Protein AF-A0A848WRY7-F1 (afdb_monomer)

Sequence (80 aa):
MTIETQEPQDGRREAFGERLSETLRAGRTYTVRHASELGLFDDLSDSELREFARRHGLNVVRRMGGSQIDFTPWAKARVA

Solvent-accessible surface area (backbone atoms only — not comparable to full-atom values): 4734 Å² total; per-residue (Å²): 135,83,81,76,82,65,62,78,58,53,58,51,42,53,55,48,40,52,54,47,36,60,56,24,71,75,73,41,73,48,73,48,63,50,68,77,63,42,60,70,47,64,88,46,50,76,67,53,49,40,49,55,27,46,78,46,55,28,34,63,76,47,72,52,89,82,60,32,41,35,40,36,30,44,87,63,64,83,72,126

Mean predicted aligned error: 7.9 Å

pLDDT: mean 75.92, std 12.68, range [38.47, 88.12]

Structure (mmCIF, N/CA/C/O backbone):
data_AF-A0A848WRY7-F1
#
_entry.id   AF-A0A848WRY7-F1
#
loop_
_atom_site.group_PDB
_atom_site.id
_atom_site.type_symbol
_atom_site.label_atom_id
_atom_site.label_alt_id
_atom_site.label_comp_id
_atom_site.label_asym_id
_atom_site.label_entity_id
_atom_site.label_seq_id
_atom_site.pdbx_PDB_ins_code
_atom_site.Cartn_x
_atom_site.Cartn_y
_atom_site.Cartn_z
_atom_site.occupancy
_atom_site.B_iso_or_equiv
_atom_site.auth_seq_id
_atom_site.auth_comp_id
_atom_site.auth_asym_id
_atom_site.auth_atom_id
_atom_site.pdbx_PDB_model_num
ATOM 1 N N . MET A 1 1 ? 27.447 -18.328 -8.133 1.00 38.47 1 MET A N 1
ATOM 2 C CA . MET A 1 1 ? 26.186 -17.977 -7.452 1.00 38.47 1 MET A CA 1
ATOM 3 C C . MET A 1 1 ? 26.163 -16.463 -7.364 1.00 38.47 1 MET A C 1
ATOM 5 O O . MET A 1 1 ? 26.805 -15.902 -6.489 1.00 38.47 1 MET A O 1
ATOM 9 N N . THR A 1 2 ? 25.591 -15.812 -8.374 1.00 40.59 2 THR A N 1
ATOM 10 C CA . THR A 1 2 ? 25.537 -14.349 -8.455 1.00 40.59 2 THR A CA 1
ATOM 11 C C . THR A 1 2 ? 24.400 -13.900 -7.554 1.00 40.59 2 THR A C 1
ATOM 13 O O . THR A 1 2 ? 23.241 -14.153 -7.860 1.00 40.59 2 THR A O 1
ATOM 16 N N . ILE A 1 3 ? 24.735 -13.318 -6.407 1.00 54.16 3 ILE A N 1
ATOM 17 C CA . ILE A 1 3 ? 23.779 -12.548 -5.616 1.00 54.16 3 ILE A CA 1
ATOM 18 C C . ILE A 1 3 ? 23.552 -11.246 -6.380 1.00 54.16 3 ILE A C 1
ATOM 20 O O . ILE A 1 3 ? 24.353 -10.320 -6.307 1.00 54.16 3 ILE A O 1
ATOM 24 N N . GLU A 1 4 ? 22.515 -11.228 -7.213 1.00 44.97 4 GLU A N 1
ATOM 25 C CA . GLU A 1 4 ? 22.016 -9.995 -7.805 1.00 44.97 4 GLU A CA 1
ATOM 26 C C . GLU A 1 4 ? 21.460 -9.151 -6.664 1.00 44.97 4 GLU A C 1
ATOM 28 O O . GLU A 1 4 ? 20.404 -9.426 -6.102 1.00 44.97 4 GLU A O 1
ATOM 33 N N . THR A 1 5 ? 22.241 -8.160 -6.264 1.00 51.97 5 THR A N 1
ATOM 34 C CA . THR A 1 5 ? 21.872 -7.145 -5.292 1.00 51.97 5 THR A CA 1
ATOM 35 C C . THR A 1 5 ? 20.647 -6.373 -5.802 1.00 51.97 5 THR A C 1
ATOM 37 O O . THR A 1 5 ? 20.776 -5.357 -6.483 1.00 51.97 5 THR A O 1
ATOM 40 N N . GLN A 1 6 ? 19.441 -6.849 -5.481 1.00 51.97 6 GLN A N 1
ATOM 41 C CA . GLN A 1 6 ? 18.167 -6.170 -5.749 1.00 51.97 6 GLN A CA 1
ATOM 42 C C . GLN A 1 6 ? 17.902 -5.017 -4.751 1.00 51.97 6 GLN A C 1
ATOM 44 O O . GLN A 1 6 ? 16.779 -4.755 -4.347 1.00 51.97 6 GLN A O 1
ATOM 49 N N . GLU A 1 7 ? 18.929 -4.264 -4.350 1.00 53.56 7 GLU A N 1
ATOM 50 C CA . GLU A 1 7 ? 18.817 -3.234 -3.302 1.00 53.56 7 GLU A CA 1
ATOM 51 C C . GLU A 1 7 ? 18.122 -1.901 -3.691 1.00 53.56 7 GLU A C 1
ATOM 53 O O . GLU A 1 7 ? 17.638 -1.220 -2.784 1.00 53.56 7 GLU A O 1
ATOM 58 N N . PRO A 1 8 ? 17.969 -1.475 -4.968 1.00 62.00 8 PRO A N 1
ATOM 59 C CA . PRO A 1 8 ? 17.298 -0.201 -5.253 1.00 62.00 8 PRO A CA 1
ATOM 60 C C . PRO A 1 8 ? 15.763 -0.289 -5.324 1.00 62.00 8 PRO A C 1
ATOM 62 O O . PRO A 1 8 ? 15.095 0.734 -5.155 1.00 62.00 8 PRO A O 1
ATOM 65 N N . GLN A 1 9 ? 15.187 -1.466 -5.597 1.00 66.06 9 GLN A N 1
ATOM 66 C CA . GLN A 1 9 ? 13.729 -1.644 -5.686 1.00 66.06 9 GLN A CA 1
ATOM 67 C C . GLN A 1 9 ? 13.109 -1.996 -4.332 1.00 66.06 9 GLN A C 1
ATOM 69 O O . GLN A 1 9 ? 12.090 -1.402 -3.976 1.00 66.06 9 GLN A O 1
ATOM 74 N N . ASP A 1 10 ? 13.758 -2.851 -3.540 1.00 75.81 10 ASP A N 1
ATOM 75 C CA . ASP A 1 10 ? 13.264 -3.241 -2.215 1.00 75.81 10 ASP A CA 1
ATOM 76 C C . ASP A 1 10 ? 13.179 -2.054 -1.254 1.00 75.81 10 ASP A C 1
ATOM 78 O O . ASP A 1 10 ? 12.139 -1.836 -0.635 1.00 75.81 10 ASP A O 1
ATOM 82 N N . GLY A 1 11 ? 14.197 -1.188 -1.219 1.00 82.50 11 GLY A N 1
ATOM 83 C CA . GLY A 1 11 ? 14.152 0.020 -0.388 1.00 82.50 11 GLY A CA 1
ATOM 84 C C . GLY A 1 11 ? 13.005 0.973 -0.754 1.00 82.50 11 GLY A C 1
ATOM 85 O O . GLY A 1 11 ? 12.398 1.591 0.120 1.00 82.50 11 GLY A O 1
ATOM 86 N N . ARG A 1 12 ? 12.651 1.069 -2.045 1.00 83.31 12 ARG A N 1
ATOM 87 C CA . ARG A 1 12 ? 11.514 1.887 -2.504 1.00 83.31 12 ARG A CA 1
ATOM 88 C C . ARG A 1 12 ? 10.175 1.262 -2.131 1.00 83.31 12 ARG A C 1
ATOM 90 O O . ARG A 1 12 ? 9.257 2.000 -1.778 1.00 83.31 12 ARG A O 1
ATOM 97 N N . ARG A 1 13 ? 10.064 -0.069 -2.195 1.00 87.00 13 ARG A N 1
ATOM 98 C CA . ARG A 1 13 ? 8.868 -0.809 -1.764 1.00 87.00 13 ARG A CA 1
ATOM 99 C C . ARG A 1 13 ? 8.628 -0.627 -0.273 1.00 87.00 13 ARG A C 1
ATOM 101 O O . ARG A 1 13 ? 7.521 -0.262 0.102 1.00 87.00 13 ARG A O 1
ATOM 108 N N . GLU A 1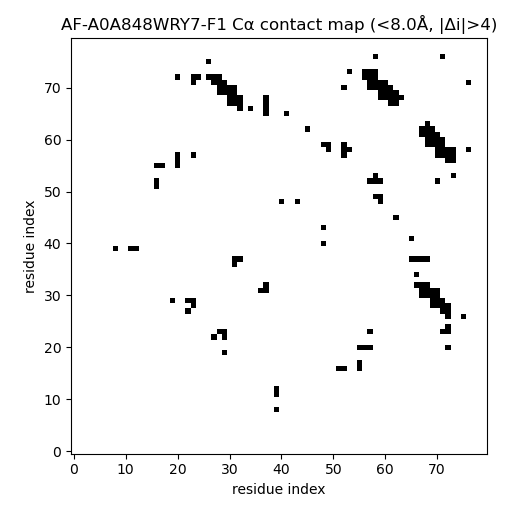 14 ? 9.651 -0.795 0.559 1.00 87.75 14 GLU A N 1
ATOM 109 C CA . GLU A 1 14 ? 9.518 -0.639 2.013 1.00 87.75 14 GLU A CA 1
ATOM 110 C C . GLU A 1 14 ? 9.124 0.800 2.385 1.00 87.75 14 GLU A C 1
ATOM 112 O O . GLU A 1 14 ? 8.138 1.001 3.095 1.00 87.75 14 GLU A O 1
ATOM 117 N N . ALA A 1 15 ? 9.785 1.813 1.808 1.00 87.38 15 ALA A N 1
ATOM 118 C CA . ALA A 1 15 ? 9.418 3.217 2.025 1.00 87.38 15 ALA A CA 1
ATOM 119 C C . ALA A 1 15 ? 7.974 3.525 1.580 1.00 87.38 15 ALA A C 1
ATOM 121 O O . ALA A 1 15 ? 7.251 4.297 2.217 1.00 87.38 15 ALA A O 1
ATOM 122 N N . PHE A 1 16 ? 7.526 2.908 0.484 1.00 87.06 16 PHE A N 1
ATOM 123 C CA . PHE A 1 16 ? 6.152 3.034 0.015 1.00 87.06 16 PHE A CA 1
ATOM 124 C C . PHE A 1 16 ? 5.159 2.347 0.963 1.00 87.06 16 PHE A C 1
ATOM 126 O O . PHE A 1 16 ? 4.120 2.928 1.281 1.00 87.06 16 PHE A O 1
ATOM 133 N N . GLY A 1 17 ? 5.493 1.154 1.459 1.00 86.44 17 GLY A N 1
ATOM 134 C CA . GLY A 1 17 ? 4.711 0.403 2.439 1.00 86.44 17 GLY A CA 1
ATOM 135 C C . GLY A 1 17 ? 4.534 1.156 3.757 1.00 86.44 17 GLY A C 1
ATOM 136 O O . GLY A 1 17 ? 3.419 1.224 4.280 1.00 86.44 17 GLY A O 1
ATOM 137 N N . GLU A 1 18 ? 5.585 1.802 4.263 1.00 88.12 18 GLU A N 1
ATOM 138 C CA . GLU A 1 18 ? 5.513 2.662 5.452 1.00 88.12 18 GLU A CA 1
ATOM 139 C C . GLU A 1 18 ? 4.593 3.868 5.234 1.00 88.12 18 GLU A C 1
ATOM 141 O O . GLU A 1 18 ? 3.674 4.106 6.025 1.00 88.12 18 GLU A O 1
ATOM 146 N N . ARG A 1 19 ? 4.757 4.581 4.111 1.00 86.25 19 ARG A N 1
ATOM 147 C CA . ARG A 1 19 ? 3.898 5.721 3.753 1.00 86.25 19 ARG A CA 1
ATOM 148 C C . ARG A 1 19 ? 2.427 5.315 3.627 1.00 86.25 19 ARG A C 1
ATOM 150 O O . ARG A 1 19 ? 1.531 6.035 4.080 1.00 86.25 19 ARG A O 1
ATOM 157 N N . LEU A 1 20 ? 2.169 4.164 3.009 1.00 83.31 20 LEU A N 1
ATOM 158 C CA . LEU A 1 20 ? 0.837 3.572 2.909 1.00 83.31 20 LEU A CA 1
ATOM 159 C C . LEU A 1 20 ? 0.266 3.259 4.290 1.00 83.31 20 LEU A C 1
ATOM 161 O O . LEU A 1 20 ? -0.878 3.608 4.567 1.00 83.31 20 LEU A O 1
ATOM 165 N N . SER A 1 21 ? 1.063 2.643 5.161 1.00 82.06 21 SER A N 1
ATOM 166 C CA . SER A 1 21 ? 0.668 2.289 6.529 1.00 82.06 21 SER A CA 1
ATOM 167 C C . SER A 1 21 ? 0.235 3.512 7.325 1.00 82.06 21 SER A C 1
ATOM 169 O O . SER A 1 21 ? -0.815 3.495 7.969 1.00 82.06 21 SER A O 1
ATOM 171 N N . GLU A 1 22 ? 1.000 4.599 7.243 1.00 83.75 22 GLU A N 1
ATOM 172 C CA . GLU A 1 22 ? 0.665 5.865 7.893 1.00 83.75 22 GLU A CA 1
ATOM 173 C C . GLU A 1 22 ? -0.625 6.471 7.321 1.00 83.75 22 GLU A C 1
ATOM 175 O O . GLU A 1 22 ? -1.541 6.832 8.064 1.00 83.75 22 GLU A O 1
ATOM 180 N N . THR A 1 23 ? -0.752 6.487 5.991 1.00 81.31 23 THR A N 1
ATOM 181 C CA . THR A 1 23 ? -1.935 7.018 5.296 1.00 81.31 23 THR A CA 1
ATOM 182 C C . THR A 1 23 ? -3.205 6.227 5.636 1.00 81.31 23 THR A C 1
ATOM 184 O O . THR A 1 23 ? -4.285 6.797 5.822 1.00 81.31 23 THR A O 1
ATOM 187 N N . LEU A 1 24 ? -3.092 4.900 5.728 1.00 77.06 24 LEU A N 1
ATOM 188 C CA . LEU A 1 24 ? -4.203 3.976 5.956 1.00 77.06 24 LEU A CA 1
ATOM 189 C C . LEU A 1 24 ? -4.566 3.838 7.441 1.00 77.06 24 LEU A C 1
ATOM 191 O O . LEU A 1 24 ? -5.729 3.572 7.753 1.00 77.06 24 LEU A O 1
ATOM 195 N N . ARG A 1 25 ? -3.644 4.120 8.374 1.00 72.06 25 ARG A N 1
ATOM 196 C CA . ARG A 1 25 ? -3.947 4.250 9.814 1.00 72.06 25 ARG A CA 1
ATOM 197 C C . ARG A 1 25 ? -5.022 5.299 10.105 1.00 72.06 25 ARG A C 1
ATOM 199 O O . ARG A 1 25 ? -5.793 5.123 11.043 1.00 72.06 25 ARG A O 1
ATOM 206 N N . ALA A 1 26 ? -5.156 6.322 9.260 1.00 71.69 26 ALA A N 1
ATOM 207 C CA . ALA A 1 26 ? -6.247 7.298 9.326 1.00 71.69 26 ALA A CA 1
ATOM 208 C C . ALA A 1 26 ? -7.620 6.737 8.876 1.00 71.69 26 ALA A C 1
ATOM 210 O O . ALA A 1 26 ? -8.585 7.488 8.724 1.00 71.69 26 ALA A O 1
ATOM 211 N N . GLY A 1 27 ? -7.727 5.427 8.620 1.00 66.56 27 GLY A N 1
ATOM 212 C CA . GLY A 1 27 ? -8.961 4.743 8.231 1.00 66.56 27 GLY A CA 1
ATOM 213 C C . GLY A 1 27 ? -9.359 4.946 6.768 1.00 66.56 27 GLY A C 1
ATOM 214 O O . GLY A 1 27 ? -10.497 4.641 6.397 1.00 66.56 27 GLY A O 1
ATOM 215 N N . ARG A 1 28 ? -8.459 5.468 5.933 1.00 71.31 28 ARG A N 1
ATOM 216 C CA . ARG A 1 28 ? -8.699 5.684 4.501 1.00 71.31 28 ARG A CA 1
ATOM 217 C C . ARG A 1 28 ? -8.425 4.405 3.704 1.00 71.31 28 ARG A C 1
ATOM 219 O O . ARG A 1 28 ? -7.918 3.436 4.250 1.00 71.31 28 ARG A O 1
ATOM 226 N N . THR A 1 29 ? -8.826 4.394 2.438 1.00 76.19 29 THR A N 1
ATOM 227 C CA . T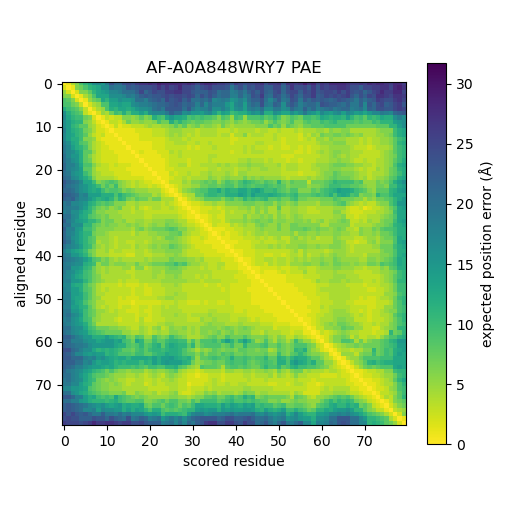HR A 1 29 ? -8.426 3.389 1.436 1.00 76.19 29 THR A CA 1
ATOM 228 C C . THR A 1 29 ? -7.454 4.069 0.481 1.00 76.19 29 THR A C 1
ATOM 230 O O . THR A 1 29 ? -7.599 5.271 0.242 1.00 76.19 29 THR A O 1
ATOM 233 N N . TYR A 1 30 ? -6.472 3.337 -0.038 1.00 81.88 30 TYR A N 1
ATOM 234 C CA . TYR A 1 30 ? -5.479 3.883 -0.956 1.00 81.88 30 TYR A CA 1
ATOM 235 C C . TYR A 1 30 ? -5.454 3.061 -2.237 1.00 81.88 30 TYR A C 1
ATOM 237 O O . TYR A 1 30 ? -5.230 1.852 -2.204 1.00 81.88 30 TYR A O 1
ATOM 245 N N . THR A 1 31 ? -5.675 3.736 -3.360 1.00 82.88 31 THR A N 1
ATOM 246 C CA . THR A 1 31 ? -5.652 3.122 -4.684 1.00 82.88 31 THR A CA 1
ATOM 247 C C . THR A 1 31 ? -4.385 3.548 -5.407 1.00 82.88 31 THR A C 1
ATOM 249 O O . THR A 1 31 ? -4.224 4.722 -5.737 1.00 82.88 31 THR A O 1
ATOM 252 N N . VAL A 1 32 ? -3.513 2.587 -5.694 1.00 83.38 32 VAL A N 1
ATOM 253 C CA . VAL A 1 32 ? -2.343 2.780 -6.550 1.00 83.38 32 VAL A CA 1
ATOM 254 C C . VAL A 1 32 ? -2.798 2.798 -8.003 1.00 83.38 32 VAL A C 1
ATOM 256 O O . VAL A 1 32 ? -3.400 1.830 -8.470 1.00 83.38 32 VAL A O 1
ATOM 259 N N . ARG A 1 33 ? -2.518 3.895 -8.715 1.00 82.31 33 ARG A N 1
ATOM 260 C CA . ARG A 1 33 ? -2.832 4.058 -10.152 1.00 82.31 33 ARG A CA 1
ATOM 261 C C . ARG A 1 33 ? -1.664 4.592 -10.975 1.00 82.31 33 ARG A C 1
ATOM 263 O O . ARG A 1 33 ? -1.716 4.535 -12.200 1.00 82.31 33 ARG A O 1
ATOM 270 N N . HIS A 1 34 ? -0.632 5.149 -10.341 1.00 81.62 34 HIS A N 1
ATOM 271 C CA . HIS A 1 34 ? 0.492 5.715 -11.075 1.00 81.62 34 HIS A CA 1
ATOM 272 C C . HIS A 1 34 ? 1.434 4.608 -11.546 1.00 81.62 34 HIS A C 1
ATOM 274 O O . HIS A 1 34 ? 1.833 3.754 -10.759 1.00 81.62 34 HIS A O 1
ATOM 280 N N . ALA A 1 35 ? 1.843 4.660 -12.816 1.00 77.88 35 ALA A N 1
ATOM 281 C CA . ALA A 1 35 ? 2.731 3.664 -13.423 1.00 77.88 35 ALA A CA 1
ATOM 282 C C . ALA A 1 35 ? 4.034 3.455 -12.630 1.00 77.88 35 ALA A C 1
ATOM 284 O O . ALA A 1 35 ? 4.506 2.333 -12.505 1.00 77.88 35 ALA A O 1
ATOM 285 N N . SER A 1 36 ? 4.586 4.518 -12.038 1.00 79.31 36 SER A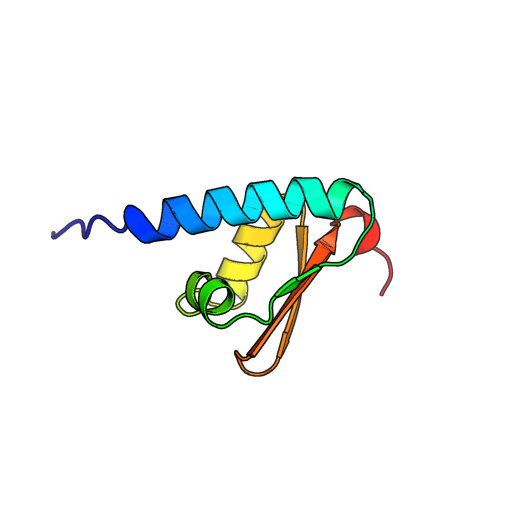 N 1
ATOM 286 C CA . SER A 1 36 ? 5.791 4.444 -11.203 1.00 79.31 36 SER A CA 1
ATOM 287 C C . SER A 1 36 ? 5.585 3.651 -9.910 1.00 79.31 36 SER A C 1
ATOM 289 O O . SER A 1 36 ? 6.515 3.006 -9.444 1.00 79.31 36 SER A O 1
ATOM 291 N N . GLU A 1 37 ? 4.383 3.698 -9.335 1.00 81.62 37 GLU A N 1
ATOM 292 C CA . GLU A 1 37 ? 4.025 2.967 -8.115 1.00 81.62 37 GLU A CA 1
ATOM 293 C C . GLU A 1 37 ? 3.613 1.531 -8.448 1.00 81.62 37 GLU A C 1
ATOM 295 O O . GLU A 1 37 ? 4.014 0.602 -7.760 1.00 81.62 37 GLU A O 1
ATOM 300 N N . LEU A 1 38 ? 2.872 1.333 -9.543 1.00 83.06 38 LEU A N 1
ATOM 301 C CA . LEU A 1 38 ? 2.554 0.003 -10.069 1.00 83.06 38 LEU A CA 1
ATOM 302 C C . LEU A 1 38 ? 3.827 -0.768 -10.433 1.00 83.06 38 LEU A C 1
ATOM 304 O O . LEU A 1 38 ? 3.924 -1.952 -10.135 1.00 83.06 38 LEU A O 1
ATOM 308 N N . GLY A 1 39 ? 4.827 -0.076 -10.985 1.00 81.75 39 GLY A N 1
ATOM 309 C CA . GLY A 1 39 ? 6.140 -0.636 -11.297 1.00 81.75 39 GLY A CA 1
ATOM 310 C C . GLY A 1 39 ? 6.928 -1.124 -10.078 1.00 81.75 39 GLY A C 1
ATOM 311 O O . GLY A 1 39 ? 7.857 -1.906 -10.245 1.00 81.75 39 GLY A O 1
ATOM 312 N N . LEU A 1 40 ? 6.565 -0.714 -8.854 1.00 83.00 40 LEU A N 1
ATOM 313 C CA . LEU A 1 40 ? 7.146 -1.280 -7.628 1.00 83.00 40 LEU A CA 1
ATOM 314 C C . LEU A 1 40 ? 6.619 -2.689 -7.332 1.00 83.00 40 LEU A C 1
ATOM 316 O O . LEU A 1 40 ? 7.232 -3.405 -6.546 1.00 83.00 40 LEU A O 1
ATOM 320 N N . PHE A 1 41 ? 5.492 -3.068 -7.933 1.00 84.00 41 PHE A N 1
ATOM 321 C CA . PHE A 1 41 ? 4.780 -4.320 -7.683 1.00 84.00 41 PHE A CA 1
ATOM 322 C C . PHE A 1 41 ? 4.649 -5.189 -8.937 1.00 84.00 41 PHE A C 1
ATOM 324 O O . PHE A 1 41 ? 3.936 -6.192 -8.909 1.00 84.00 41 PHE A O 1
ATOM 331 N N . ASP A 1 42 ? 5.262 -4.782 -10.051 1.00 81.69 42 ASP A N 1
ATOM 332 C CA . ASP A 1 42 ? 5.081 -5.449 -11.339 1.00 81.69 42 ASP A CA 1
ATOM 333 C C . ASP A 1 42 ? 5.661 -6.867 -11.331 1.00 81.69 42 ASP A C 1
ATOM 335 O O . ASP A 1 42 ? 5.003 -7.796 -11.796 1.00 81.69 42 ASP A O 1
ATOM 339 N N . ASP A 1 43 ? 6.822 -7.035 -10.694 1.00 83.00 43 ASP A N 1
ATOM 340 C CA . ASP A 1 43 ? 7.509 -8.313 -10.494 1.00 83.00 43 ASP A CA 1
ATOM 341 C C . ASP A 1 43 ? 6.912 -9.166 -9.367 1.00 83.00 43 ASP A C 1
ATOM 343 O O . ASP A 1 43 ? 7.187 -10.360 -9.305 1.00 83.00 43 ASP A O 1
ATOM 347 N N . LEU A 1 44 ? 6.090 -8.579 -8.489 1.00 84.12 44 LEU A N 1
ATOM 348 C CA . LEU A 1 44 ? 5.463 -9.320 -7.401 1.00 84.12 44 LEU A CA 1
ATOM 349 C C . LEU A 1 44 ? 4.258 -10.106 -7.912 1.00 84.12 44 LEU A C 1
ATOM 351 O O . LEU A 1 44 ? 3.311 -9.557 -8.491 1.00 84.12 44 LEU A O 1
ATOM 355 N N . SER A 1 45 ? 4.239 -11.395 -7.596 1.00 84.12 45 SER A N 1
ATOM 356 C CA . SER A 1 45 ? 3.052 -12.233 -7.725 1.00 84.12 45 SER A CA 1
ATOM 357 C C . SER A 1 45 ? 1.950 -11.757 -6.772 1.00 84.12 45 SER A C 1
ATOM 359 O O . SER A 1 45 ? 2.207 -11.106 -5.759 1.00 84.12 45 SER A O 1
ATOM 361 N N . ASP A 1 46 ? 0.699 -12.147 -7.026 1.00 81.44 46 ASP A N 1
ATOM 362 C CA . ASP A 1 46 ? -0.433 -11.814 -6.145 1.00 81.44 46 ASP A CA 1
ATOM 363 C C . ASP A 1 46 ? -0.196 -12.247 -4.682 1.00 81.44 46 ASP A C 1
ATOM 365 O O . ASP A 1 46 ? -0.549 -11.530 -3.744 1.00 81.44 46 ASP A O 1
ATOM 369 N N . SER A 1 47 ? 0.444 -13.402 -4.478 1.00 84.25 47 SER A N 1
ATOM 370 C CA . SER A 1 47 ? 0.817 -13.921 -3.155 1.00 84.25 47 SER A CA 1
ATOM 371 C C . SER A 1 47 ? 1.877 -13.060 -2.461 1.00 84.25 47 SER A C 1
ATOM 373 O O . SER A 1 47 ? 1.737 -12.756 -1.278 1.00 84.25 47 SER A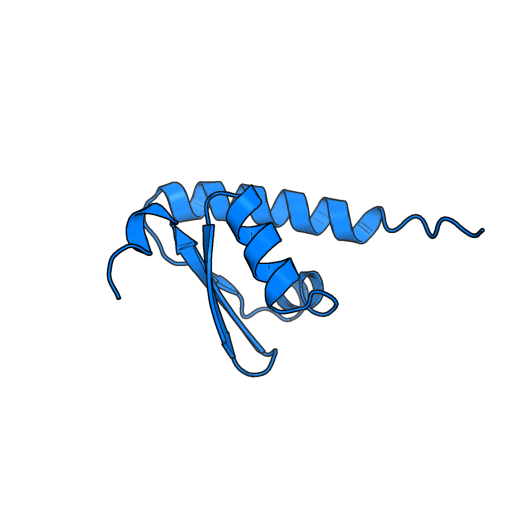 O 1
ATOM 375 N N . GLU A 1 48 ? 2.900 -12.626 -3.198 1.00 86.31 48 GLU A N 1
ATOM 376 C CA . GLU A 1 48 ? 3.999 -11.794 -2.688 1.00 86.31 48 GLU A CA 1
ATOM 377 C C . GLU A 1 48 ? 3.508 -10.383 -2.359 1.00 86.31 48 GLU A C 1
ATOM 379 O O . GLU A 1 48 ? 3.841 -9.824 -1.317 1.00 86.31 48 GLU A O 1
ATOM 384 N N . LEU A 1 49 ? 2.616 -9.838 -3.190 1.00 85.00 49 LEU A N 1
ATOM 385 C CA . LEU A 1 49 ? 1.951 -8.562 -2.947 1.00 85.00 49 LEU A CA 1
ATOM 386 C C . LEU A 1 49 ? 1.079 -8.602 -1.680 1.00 85.00 49 LEU A C 1
ATOM 388 O O . LEU A 1 49 ? 1.067 -7.650 -0.895 1.00 85.00 49 LEU A O 1
ATOM 392 N N . ARG A 1 50 ? 0.362 -9.711 -1.444 1.00 84.88 50 ARG A N 1
ATOM 393 C CA . ARG A 1 50 ? -0.410 -9.926 -0.206 1.00 84.88 50 ARG A CA 1
ATOM 394 C C . ARG A 1 50 ? 0.491 -10.047 1.013 1.00 84.88 50 ARG A C 1
ATOM 396 O O . ARG A 1 50 ? 0.158 -9.504 2.065 1.00 84.88 50 ARG A O 1
ATOM 403 N N . GLU A 1 51 ? 1.616 -10.742 0.890 1.00 87.19 51 GLU A N 1
ATOM 404 C CA . GLU A 1 51 ? 2.589 -10.852 1.972 1.00 87.19 51 GLU A CA 1
ATOM 405 C C . GLU A 1 51 ?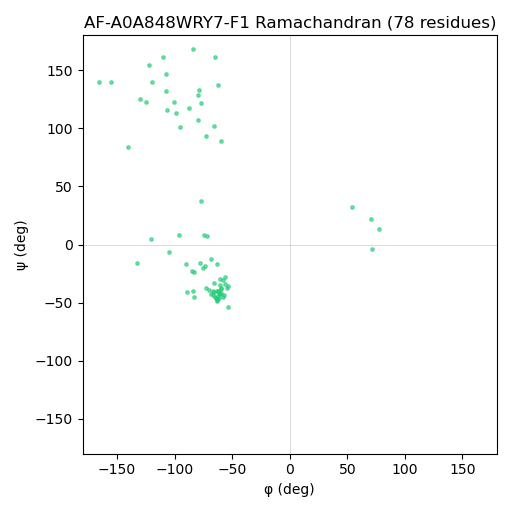 3.223 -9.499 2.303 1.00 87.19 51 GLU A C 1
ATOM 407 O O . GLU A 1 51 ? 3.266 -9.129 3.477 1.00 87.19 51 GLU A O 1
ATOM 412 N N . PHE A 1 52 ? 3.623 -8.731 1.288 1.00 86.94 52 PHE A N 1
ATOM 413 C CA . PHE A 1 52 ? 4.081 -7.353 1.438 1.00 86.94 52 PHE A CA 1
ATOM 414 C C . PHE A 1 52 ? 3.049 -6.509 2.194 1.00 86.94 52 PHE A C 1
ATOM 416 O O . PHE A 1 52 ? 3.356 -5.941 3.241 1.00 86.94 52 PHE A O 1
ATOM 423 N N . ALA A 1 53 ? 1.793 -6.496 1.740 1.00 85.50 53 ALA A N 1
ATOM 424 C CA . ALA A 1 53 ? 0.733 -5.752 2.414 1.00 85.50 53 ALA A CA 1
ATOM 425 C C . ALA A 1 53 ? 0.573 -6.180 3.881 1.00 85.50 53 ALA A C 1
ATOM 427 O O . ALA A 1 53 ? 0.500 -5.330 4.770 1.00 85.50 53 ALA A O 1
ATOM 428 N N . ARG A 1 54 ? 0.601 -7.492 4.152 1.00 85.25 54 ARG A N 1
ATOM 429 C CA . ARG A 1 54 ? 0.495 -8.046 5.506 1.00 85.25 54 ARG A CA 1
ATOM 430 C C . ARG A 1 54 ? 1.639 -7.582 6.410 1.00 85.25 54 ARG A C 1
ATOM 432 O O . ARG A 1 54 ? 1.367 -7.238 7.559 1.00 85.25 54 ARG A O 1
ATOM 439 N N . ARG A 1 55 ? 2.886 -7.536 5.915 1.00 87.38 55 ARG A N 1
ATOM 440 C CA . ARG A 1 55 ? 4.050 -7.027 6.677 1.00 87.38 55 ARG A CA 1
ATOM 441 C C . ARG A 1 55 ? 3.844 -5.583 7.144 1.00 87.38 55 ARG A C 1
ATOM 443 O O . ARG A 1 55 ? 4.285 -5.224 8.230 1.00 87.38 55 ARG A O 1
ATOM 450 N N . HIS A 1 56 ? 3.091 -4.803 6.376 1.00 85.44 56 HIS A N 1
ATOM 451 C CA . HIS A 1 56 ? 2.763 -3.407 6.658 1.00 85.44 56 HIS A CA 1
ATOM 452 C C . HIS A 1 56 ? 1.394 -3.211 7.354 1.00 85.44 56 HIS A C 1
ATOM 454 O O . HIS A 1 56 ? 0.927 -2.088 7.530 1.00 85.44 56 HIS A O 1
ATOM 460 N N . GLY A 1 57 ? 0.719 -4.284 7.789 1.00 81.25 57 GLY A N 1
ATOM 461 C CA . GLY A 1 57 ? -0.596 -4.189 8.449 1.00 81.25 57 GLY A CA 1
ATOM 462 C C . GLY A 1 57 ? -1.740 -3.782 7.508 1.00 81.25 57 GLY A C 1
ATOM 463 O O . GLY A 1 57 ? -2.778 -3.269 7.944 1.00 81.25 57 GLY A O 1
ATOM 464 N N . LEU A 1 58 ? -1.550 -4.009 6.211 1.00 86.12 58 LEU A N 1
ATOM 465 C CA . LEU A 1 58 ? -2.471 -3.690 5.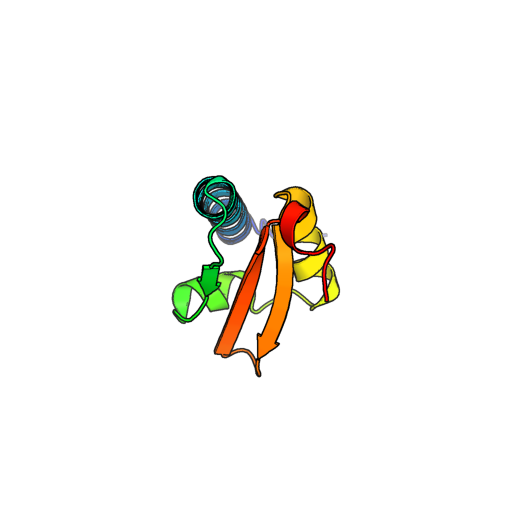129 1.00 86.12 58 LEU A CA 1
ATOM 466 C C . LEU A 1 58 ? -3.059 -4.970 4.539 1.00 86.12 58 LEU A C 1
ATOM 468 O O . LEU A 1 58 ? -2.503 -6.058 4.676 1.00 86.12 58 LEU A O 1
ATOM 472 N N . ASN A 1 59 ? -4.171 -4.830 3.830 1.00 82.38 59 ASN A N 1
ATOM 473 C CA . ASN A 1 59 ? -4.751 -5.881 3.013 1.00 82.38 59 ASN A CA 1
ATOM 474 C C . ASN A 1 59 ? -4.821 -5.439 1.547 1.00 82.38 59 ASN A C 1
ATOM 476 O O . ASN A 1 59 ? -5.178 -4.294 1.256 1.00 82.38 59 ASN A O 1
ATOM 480 N N . VAL A 1 60 ? -4.525 -6.362 0.632 1.00 79.50 60 VAL A N 1
ATOM 481 C CA . VAL A 1 60 ? -4.698 -6.154 -0.812 1.00 79.50 60 VAL A CA 1
ATOM 482 C C . VAL A 1 60 ? -6.117 -6.559 -1.169 1.00 79.50 60 VAL A C 1
ATOM 484 O O . VAL A 1 60 ? -6.492 -7.719 -1.011 1.00 79.50 60 VAL A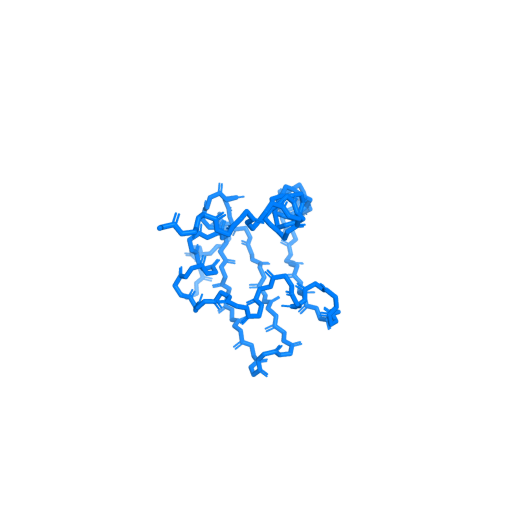 O 1
ATOM 487 N N . VAL A 1 61 ? -6.915 -5.612 -1.651 1.00 68.31 61 VAL A N 1
ATOM 488 C CA . VAL A 1 61 ? -8.306 -5.883 -2.035 1.00 68.31 61 VAL A CA 1
ATOM 489 C C . VAL A 1 61 ? -8.369 -6.465 -3.441 1.00 68.31 61 VAL A C 1
ATOM 491 O O . VAL A 1 61 ? -9.101 -7.425 -3.678 1.00 68.31 61 VAL A O 1
ATOM 494 N N . ARG A 1 62 ? -7.617 -5.886 -4.389 1.00 70.06 62 ARG A N 1
ATOM 495 C CA . ARG A 1 62 ? -7.651 -6.302 -5.797 1.00 70.06 62 ARG A CA 1
ATOM 496 C C . ARG A 1 62 ? -6.475 -5.735 -6.595 1.00 70.06 62 ARG A C 1
ATOM 498 O O . ARG A 1 62 ? -6.177 -4.551 -6.463 1.00 70.06 62 ARG A O 1
ATOM 505 N N . ARG A 1 63 ? -5.891 -6.548 -7.483 1.00 74.81 63 ARG A N 1
ATOM 506 C CA . ARG A 1 63 ? -5.086 -6.093 -8.631 1.00 74.81 63 ARG A CA 1
ATOM 507 C C . ARG A 1 63 ? -5.989 -6.119 -9.867 1.00 74.81 63 ARG A C 1
ATOM 509 O O . ARG A 1 63 ? -6.4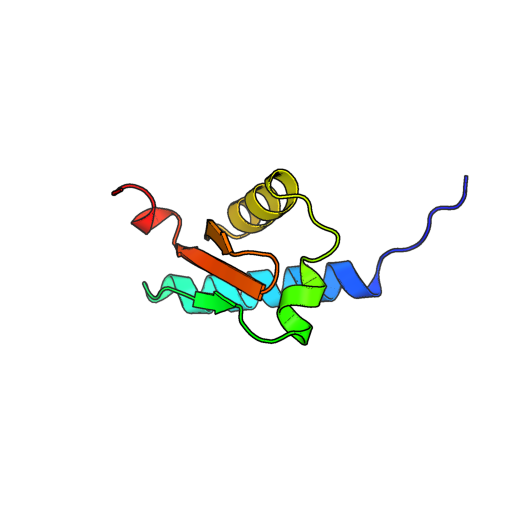50 -7.185 -10.269 1.00 74.81 63 ARG A O 1
ATOM 516 N N . MET A 1 64 ? -6.318 -4.964 -10.447 1.00 73.50 64 MET A N 1
ATOM 517 C CA . MET A 1 64 ? -7.106 -4.912 -11.688 1.00 73.50 64 MET A CA 1
ATOM 518 C C . MET A 1 64 ? -6.173 -4.809 -12.893 1.00 73.50 64 MET A C 1
ATOM 520 O O . MET A 1 64 ? -5.657 -3.734 -13.192 1.00 73.50 64 MET A O 1
ATOM 524 N N . GLY A 1 65 ? -5.950 -5.940 -13.573 1.00 66.25 65 GLY A N 1
ATOM 525 C CA . GLY A 1 65 ? -5.293 -5.986 -14.887 1.00 66.25 65 GLY A CA 1
ATOM 526 C C . GLY A 1 65 ? -3.920 -5.307 -14.950 1.00 66.25 65 GLY A C 1
ATOM 527 O O . GLY A 1 65 ? -3.602 -4.684 -15.956 1.00 66.25 65 GLY A O 1
ATOM 528 N N . GLY A 1 66 ? -3.152 -5.329 -13.854 1.00 70.00 66 GLY A N 1
ATOM 529 C CA . GLY A 1 66 ? -1.836 -4.678 -13.757 1.00 70.00 66 GLY A CA 1
ATOM 530 C C . GLY A 1 66 ? -1.855 -3.144 -13.702 1.00 70.00 66 GLY A C 1
ATOM 531 O O . GLY A 1 66 ? -0.812 -2.538 -13.498 1.00 70.00 66 GLY A O 1
ATOM 532 N N . SER A 1 67 ? -3.024 -2.509 -13.826 1.00 75.12 67 SER 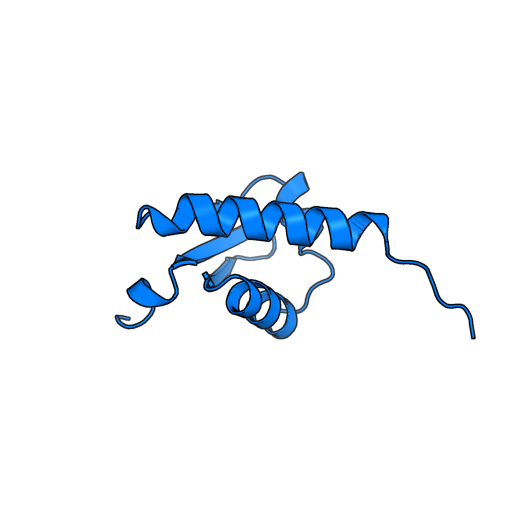A N 1
ATOM 533 C CA . SER A 1 67 ? -3.162 -1.046 -13.922 1.00 75.12 67 SER A CA 1
ATOM 534 C C . SER A 1 67 ? -3.671 -0.390 -12.636 1.00 75.12 67 SER A C 1
ATOM 536 O O . SER A 1 67 ? -3.750 0.833 -12.546 1.00 75.12 67 SER A O 1
ATOM 538 N N . GLN A 1 68 ? -4.058 -1.188 -11.640 1.00 82.31 68 GLN A N 1
ATOM 539 C CA . GLN A 1 68 ? -4.534 -0.683 -10.358 1.00 82.31 68 GLN A CA 1
ATOM 540 C C . GLN A 1 68 ? -4.321 -1.709 -9.247 1.00 82.31 68 GLN A C 1
ATOM 542 O O . GLN A 1 68 ? -4.583 -2.898 -9.452 1.00 82.31 68 GLN A O 1
ATOM 547 N N . ILE A 1 69 ? -3.908 -1.237 -8.068 1.00 84.25 69 ILE A N 1
ATOM 548 C CA . ILE A 1 69 ? -3.852 -2.029 -6.832 1.00 84.25 69 ILE A CA 1
ATOM 549 C C . ILE A 1 69 ? -4.552 -1.253 -5.714 1.00 84.25 69 ILE A C 1
ATOM 551 O O . ILE A 1 69 ? -4.201 -0.109 -5.434 1.00 84.25 69 ILE A O 1
ATOM 555 N N . ASP A 1 70 ? -5.533 -1.878 -5.066 1.00 83.56 70 ASP A N 1
ATOM 556 C CA . ASP A 1 70 ? -6.250 -1.293 -3.930 1.00 83.56 70 ASP A CA 1
ATOM 557 C C . ASP A 1 70 ? -5.741 -1.851 -2.595 1.00 83.56 70 ASP A C 1
ATOM 559 O O . ASP A 1 70 ? -5.814 -3.059 -2.348 1.00 83.56 70 ASP A O 1
ATOM 563 N N . PHE A 1 71 ? -5.285 -0.958 -1.714 1.00 84.69 71 PHE A N 1
ATOM 564 C CA . PHE A 1 71 ? -4.870 -1.268 -0.347 1.00 84.69 71 PHE A CA 1
ATOM 565 C C . PHE A 1 71 ? -5.893 -0.754 0.668 1.00 84.69 71 PHE A C 1
ATOM 567 O O . PHE A 1 71 ? -6.304 0.411 0.642 1.00 84.69 71 PHE A O 1
ATOM 574 N N . THR A 1 72 ? -6.266 -1.617 1.612 1.00 82.50 72 THR A N 1
ATOM 575 C CA . THR A 1 72 ? -7.129 -1.270 2.751 1.00 82.50 72 THR A CA 1
ATOM 576 C C . THR A 1 72 ? -6.447 -1.573 4.083 1.00 82.50 72 THR A C 1
ATOM 578 O O . THR A 1 72 ? -5.578 -2.442 4.147 1.00 82.50 72 THR A O 1
ATOM 581 N N . PRO A 1 73 ? -6.822 -0.889 5.179 1.00 81.44 73 PRO A N 1
ATOM 582 C CA . PRO A 1 73 ? -6.348 -1.257 6.507 1.00 81.44 73 PRO A CA 1
ATOM 583 C C . PRO A 1 73 ? -6.819 -2.670 6.858 1.00 81.44 73 PRO A C 1
ATOM 585 O O . PRO A 1 73 ? -8.000 -2.982 6.684 1.00 81.44 73 PRO A O 1
ATOM 588 N N . TRP A 1 74 ? -5.948 -3.499 7.440 1.00 74.50 74 TRP A N 1
ATOM 589 C CA . TRP A 1 74 ? -6.326 -4.856 7.859 1.00 74.50 74 TRP A CA 1
ATOM 590 C C . TRP A 1 74 ? -7.525 -4.867 8.824 1.00 74.50 74 TRP A C 1
ATOM 592 O O . TRP A 1 74 ? -8.396 -5.730 8.748 1.00 74.50 74 TRP A O 1
ATOM 602 N N . ALA A 1 75 ? -7.630 -3.848 9.684 1.00 71.25 75 ALA A N 1
ATOM 603 C CA . ALA A 1 75 ? -8.766 -3.666 10.589 1.00 71.25 75 ALA A CA 1
ATOM 604 C C . ALA A 1 75 ? -10.114 -3.498 9.858 1.00 71.25 75 ALA A C 1
ATOM 606 O O . ALA A 1 75 ? -11.148 -3.893 10.391 1.00 71.25 75 ALA A O 1
ATOM 607 N N . LYS A 1 76 ? -10.110 -2.945 8.637 1.00 66.12 76 LYS A N 1
ATOM 608 C CA . LYS A 1 76 ? -11.306 -2.779 7.796 1.00 66.12 76 LYS A CA 1
ATOM 609 C C . LYS A 1 76 ? -11.575 -3.973 6.880 1.00 66.12 76 LYS A C 1
ATOM 611 O O . LYS A 1 76 ? -12.697 -4.118 6.414 1.00 66.12 76 LYS A O 1
ATOM 616 N N . ALA A 1 77 ? -10.594 -4.849 6.667 1.00 61.22 77 ALA A N 1
ATOM 617 C CA . ALA A 1 77 ? -10.742 -6.033 5.823 1.00 61.22 77 ALA A CA 1
ATOM 618 C C . ALA A 1 77 ? -11.688 -7.104 6.406 1.00 61.22 77 ALA A C 1
ATOM 620 O O . ALA A 1 77 ? -12.082 -8.015 5.689 1.00 61.22 77 ALA A O 1
ATOM 621 N N . ARG A 1 78 ? -12.083 -7.007 7.688 1.00 53.34 78 ARG A N 1
ATOM 622 C CA . ARG A 1 78 ? -12.969 -7.985 8.358 1.00 53.34 78 ARG A CA 1
ATOM 623 C C . ARG A 1 78 ? -14.451 -7.903 7.958 1.00 53.34 78 ARG A C 1
ATOM 625 O O . ARG A 1 78 ? -15.262 -8.574 8.588 1.00 53.34 78 ARG A O 1
ATOM 632 N N . VAL A 1 79 ? -14.822 -7.106 6.958 1.00 45.53 79 VAL A N 1
ATOM 633 C CA . VAL A 1 79 ? -16.219 -6.975 6.517 1.00 45.53 79 VAL A CA 1
ATOM 634 C C . VAL A 1 79 ? -16.280 -6.890 4.991 1.00 45.53 79 VAL A C 1
ATOM 636 O O . VAL A 1 79 ? -16.301 -5.797 4.429 1.00 45.53 79 VAL A O 1
ATOM 639 N N . ALA A 1 80 ? -16.273 -8.045 4.329 1.00 39.47 80 ALA A N 1
ATOM 640 C CA . ALA A 1 80 ? -16.781 -8.248 2.972 1.00 39.47 80 ALA A CA 1
ATOM 641 C C . ALA A 1 80 ? -17.074 -9.738 2.774 1.00 39.47 80 ALA A C 1
ATOM 643 O O . ALA A 1 80 ? -16.199 -10.550 3.154 1.00 39.47 80 ALA A O 1
#

Radius of gyration: 12.95 Å; Cα contacts (8 Å, |Δi|>4): 91; chains: 1; bounding box: 43×25×26 Å

Nearest PDB structures (foldseek):
  6lqu-assembly1_RC  TM=5.964E-01  e=2.022E+00  Saccharomyces cerevisiae S288C
  5oql-assembly1_g  TM=5.744E-01  e=3.946E+00  Thermochaetoides thermophila DSM 1495
  6zqa-assembly1_JO  TM=5.958E-01  e=4.822E+00  Saccharomyces cerevisiae S288C
  6zqb-assembly1_JO  TM=5.958E-01  e=4.822E+00  Saccharomyces cerevisiae S288C

Foldseek 3Di:
DDPPCPPPLVVVLVVVLQVVLVVQVVVDKDKDQDPVVLVSCVPPDPVRVQVSQVVSQWGWPDDDPSRMTIIHHVVVVPPD

Secondary structure (DSSP, 8-state):
------HHHHHHHHHHHHHHHHHHHTT--EEE--HHHHTTSSSS-HHHHHHHHHHTTEEEEEEETTTEEEEEETTTTT--